Protein AF-A0A8T1HEN8-F1 (afdb_monomer_lite)

Structure (mmCIF, N/CA/C/O backbone):
data_AF-A0A8T1HEN8-F1
#
_entry.id   AF-A0A8T1HEN8-F1
#
loop_
_atom_site.group_PDB
_atom_site.id
_atom_site.type_symbol
_atom_site.label_atom_id
_atom_site.label_alt_id
_atom_site.label_comp_id
_atom_site.label_asym_id
_atom_site.label_entity_id
_atom_site.label_seq_id
_atom_site.pdbx_PDB_ins_code
_atom_site.Cartn_x
_atom_site.Cartn_y
_atom_site.Cartn_z
_atom_site.occupancy
_atom_site.B_iso_or_equiv
_atom_site.auth_seq_id
_atom_site.auth_comp_id
_atom_site.auth_asym_id
_atom_site.auth_atom_id
_atom_site.pdbx_PDB_model_num
ATOM 1 N N . MET A 1 1 ? 5.744 79.751 -41.609 1.00 38.44 1 MET A N 1
ATOM 2 C CA . MET A 1 1 ? 5.876 78.764 -40.518 1.00 38.44 1 MET A CA 1
ATOM 3 C C . MET A 1 1 ? 7.170 78.004 -40.743 1.00 38.44 1 MET A C 1
ATOM 5 O O . MET A 1 1 ? 7.239 77.221 -41.679 1.00 38.44 1 MET A O 1
ATOM 9 N N . MET A 1 2 ? 8.207 78.318 -39.969 1.00 41.50 2 MET A N 1
ATOM 10 C CA . MET A 1 2 ? 9.497 77.631 -39.983 1.00 41.50 2 MET A CA 1
ATOM 11 C C . MET A 1 2 ? 9.875 77.253 -38.553 1.00 41.50 2 MET A C 1
ATOM 13 O O . MET A 1 2 ? 9.728 78.083 -37.666 1.00 41.50 2 MET A O 1
ATOM 17 N N . ALA A 1 3 ? 10.393 76.027 -38.456 1.00 43.31 3 ALA A N 1
ATOM 18 C CA . ALA A 1 3 ? 11.343 75.474 -37.495 1.00 43.31 3 ALA A CA 1
ATOM 19 C C . ALA A 1 3 ? 11.011 75.510 -35.996 1.00 43.31 3 ALA A C 1
ATOM 21 O O . ALA A 1 3 ? 10.944 76.570 -35.394 1.00 43.31 3 ALA A O 1
ATOM 22 N N . ASP A 1 4 ? 11.019 74.317 -35.397 1.00 46.16 4 ASP A N 1
ATOM 23 C CA . ASP A 1 4 ? 11.587 74.112 -34.066 1.00 46.16 4 ASP A CA 1
ATOM 24 C C . ASP A 1 4 ? 12.455 72.846 -34.071 1.00 46.16 4 ASP A C 1
ATOM 26 O O . ASP A 1 4 ? 12.084 71.795 -34.601 1.00 46.16 4 ASP A O 1
ATOM 30 N N . PHE A 1 5 ? 13.654 73.002 -33.518 1.00 43.06 5 PHE A N 1
ATOM 31 C CA . PHE A 1 5 ? 14.719 72.018 -33.359 1.00 43.06 5 PHE A CA 1
ATOM 32 C C . PHE A 1 5 ? 15.113 72.001 -31.872 1.00 43.06 5 PHE A C 1
ATOM 34 O O . PHE A 1 5 ? 14.972 73.020 -31.199 1.00 43.06 5 PHE A O 1
ATOM 41 N N . LEU A 1 6 ? 15.715 70.886 -31.429 1.00 45.81 6 LEU A N 1
ATOM 42 C CA . LEU A 1 6 ? 16.272 70.581 -30.090 1.00 45.81 6 LEU A CA 1
ATOM 43 C C . LEU A 1 6 ? 15.223 70.073 -29.081 1.00 45.81 6 LEU A C 1
ATOM 45 O O . LEU A 1 6 ? 14.206 70.700 -28.853 1.00 45.81 6 LEU A O 1
ATOM 49 N N . GLY A 1 7 ? 15.370 68.933 -28.409 1.00 41.59 7 GLY A N 1
ATOM 50 C CA . GLY A 1 7 ? 16.568 68.179 -28.058 1.00 41.59 7 GLY A CA 1
ATOM 51 C C . GLY A 1 7 ? 16.486 67.847 -26.563 1.00 41.59 7 GLY A C 1
ATOM 52 O O . GLY A 1 7 ? 16.750 68.700 -25.728 1.00 41.59 7 GLY A O 1
ATOM 53 N N . GLY A 1 8 ? 16.097 66.618 -26.225 1.00 38.88 8 GLY A N 1
ATOM 54 C CA . GLY A 1 8 ? 16.069 66.079 -24.858 1.00 38.88 8 GLY A CA 1
ATOM 55 C C . GLY A 1 8 ? 15.584 64.631 -24.938 1.00 38.88 8 GLY A C 1
ATOM 56 O O . GLY A 1 8 ? 14.492 64.377 -25.422 1.00 38.88 8 GLY A O 1
ATOM 57 N N . GLY A 1 9 ? 16.384 63.605 -24.662 1.00 46.56 9 GLY A N 1
ATOM 58 C CA . GLY A 1 9 ? 17.162 63.433 -23.441 1.00 46.56 9 GLY A CA 1
ATOM 59 C C . GLY A 1 9 ? 16.330 62.582 -22.481 1.00 46.56 9 GLY A C 1
ATOM 60 O O . GLY A 1 9 ? 15.730 63.115 -21.558 1.00 46.56 9 GLY A O 1
ATOM 61 N N . GLY A 1 10 ? 16.225 61.273 -22.737 1.00 39.34 10 GLY A N 1
ATOM 62 C CA . GLY A 1 10 ? 15.314 60.407 -21.983 1.00 39.34 10 GLY A CA 1
ATOM 63 C C . GLY A 1 10 ? 15.597 58.916 -22.137 1.00 39.34 10 GLY A C 1
ATOM 64 O O . GLY A 1 10 ? 14.876 58.215 -22.831 1.00 39.34 10 GLY A O 1
ATOM 65 N N . GLY A 1 11 ? 16.655 58.451 -21.470 1.00 42.19 11 GLY A N 1
ATOM 66 C CA . GLY A 1 11 ? 16.714 57.125 -20.846 1.00 42.19 11 GLY A CA 1
ATOM 67 C C . GLY A 1 11 ? 16.541 55.896 -21.738 1.0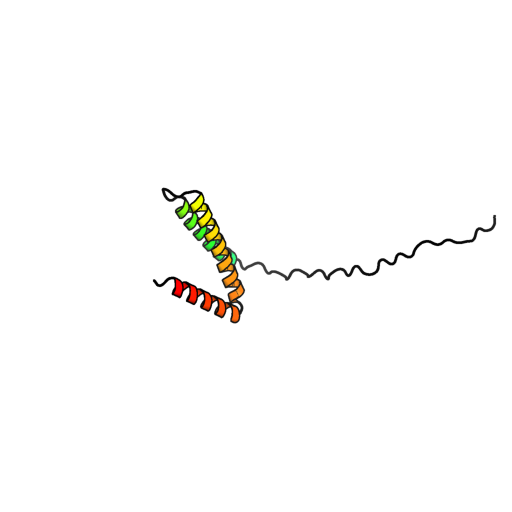0 42.19 11 GLY A C 1
ATOM 68 O O . GLY A 1 11 ? 15.505 55.238 -21.702 1.00 42.19 11 GLY A O 1
ATOM 69 N N . GLN A 1 12 ? 17.625 55.482 -22.399 1.00 42.03 12 GLN A N 1
ATOM 70 C CA . GLN A 1 12 ? 17.837 54.070 -22.719 1.00 42.03 12 GLN A CA 1
ATOM 71 C C . GLN A 1 12 ? 17.930 53.277 -21.407 1.00 42.03 12 GLN A C 1
ATOM 73 O O . GLN A 1 12 ? 18.993 53.185 -20.799 1.00 42.03 12 GLN A O 1
ATOM 78 N N . GLN A 1 13 ? 16.818 52.704 -20.954 1.00 44.28 13 GLN A N 1
ATOM 79 C CA . GLN A 1 13 ? 16.851 51.640 -19.956 1.00 44.28 13 GLN A CA 1
ATOM 80 C C . GLN A 1 13 ? 16.880 50.307 -20.694 1.00 44.28 13 GLN A C 1
ATOM 82 O O . GLN A 1 13 ? 15.863 49.731 -21.070 1.00 44.28 13 GLN A O 1
ATOM 87 N N . SER A 1 14 ? 18.109 49.866 -20.933 1.00 45.19 14 SER A N 1
ATOM 88 C CA . SER A 1 14 ? 18.475 48.518 -21.337 1.00 45.19 14 SER A CA 1
ATOM 89 C C . SER A 1 14 ? 17.983 47.510 -20.294 1.00 45.19 14 SER A C 1
ATOM 91 O O . SER A 1 14 ? 18.622 47.318 -19.261 1.00 45.19 14 SER A O 1
ATOM 93 N N . TRP A 1 15 ? 16.869 46.827 -20.562 1.00 37.62 15 TRP A N 1
ATOM 94 C CA . TRP A 1 15 ? 16.480 45.623 -19.820 1.00 37.62 15 TRP A CA 1
ATOM 95 C C . TRP A 1 15 ? 17.304 44.438 -20.330 1.00 37.62 15 TRP A C 1
ATOM 97 O O . TRP A 1 15 ? 16.845 43.602 -21.107 1.00 37.62 15 TRP A O 1
ATOM 107 N N . SER A 1 16 ? 18.566 44.387 -19.909 1.00 49.09 16 SER A N 1
ATOM 108 C CA . SER A 1 16 ? 19.439 43.244 -20.153 1.00 49.09 16 SER A CA 1
ATOM 109 C C . SER A 1 16 ? 18.994 42.056 -19.301 1.00 49.09 16 SER A C 1
ATOM 111 O O . SER A 1 16 ? 19.036 42.098 -18.075 1.00 49.09 16 SER A O 1
ATOM 113 N N . GLY A 1 17 ? 18.635 40.959 -19.968 1.00 47.50 17 GLY A N 1
ATOM 114 C CA . GLY A 1 17 ? 18.973 39.625 -19.476 1.00 47.50 17 GLY A CA 1
ATOM 115 C C . GLY A 1 17 ? 18.026 38.978 -18.468 1.00 47.50 17 GLY A C 1
ATOM 116 O O . GLY A 1 17 ? 18.489 38.404 -17.490 1.00 47.50 17 GLY A O 1
ATOM 117 N N . HIS A 1 18 ? 16.720 38.929 -18.738 1.00 44.47 18 HIS A N 1
ATOM 118 C CA . HIS A 1 18 ? 15.948 37.777 -18.255 1.00 44.47 18 HIS A CA 1
ATOM 119 C C . HIS A 1 18 ? 16.269 36.591 -19.164 1.00 44.47 18 HIS A C 1
ATOM 121 O O . HIS A 1 18 ? 15.617 36.370 -20.185 1.00 44.47 18 HIS A O 1
ATOM 127 N N . THR A 1 19 ? 17.302 35.825 -18.815 1.00 55.88 19 THR A N 1
ATOM 128 C CA . THR A 1 19 ? 17.473 34.483 -19.366 1.00 55.88 19 THR A CA 1
ATOM 129 C C . THR A 1 19 ? 16.230 33.687 -18.978 1.00 55.88 19 THR A C 1
ATOM 131 O O . THR A 1 19 ? 16.079 33.234 -17.843 1.00 55.88 19 THR A O 1
ATOM 134 N N . ARG A 1 20 ? 15.282 33.544 -19.916 1.00 51.25 20 ARG A N 1
ATOM 135 C C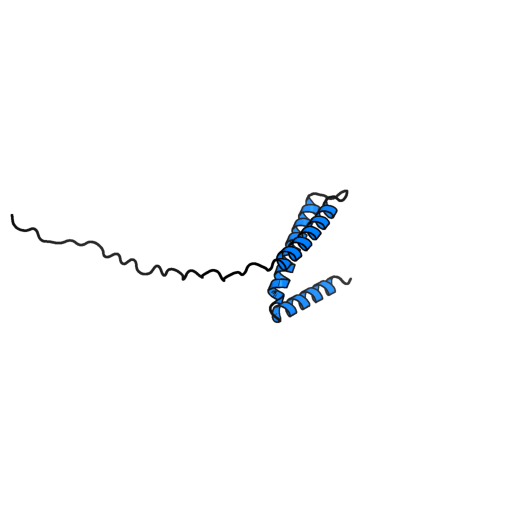A . ARG A 1 20 ? 14.213 32.551 -19.797 1.00 51.25 20 ARG A CA 1
ATOM 136 C C . ARG A 1 20 ? 14.917 31.230 -19.530 1.00 51.25 20 ARG A C 1
ATOM 138 O O . ARG A 1 20 ? 15.570 30.698 -20.427 1.00 51.25 20 ARG A O 1
ATOM 145 N N . ARG A 1 21 ? 14.820 30.722 -18.296 1.00 57.94 21 ARG A N 1
ATOM 146 C CA . ARG A 1 21 ? 15.207 29.343 -17.990 1.00 57.94 21 ARG A CA 1
ATOM 147 C C . ARG A 1 21 ? 14.596 28.477 -19.092 1.00 57.94 21 ARG A C 1
ATOM 149 O O . ARG A 1 21 ? 13.391 28.615 -19.328 1.00 57.94 21 ARG A O 1
ATOM 156 N N . PRO A 1 22 ? 15.381 27.647 -19.800 1.00 57.81 22 PRO A N 1
ATOM 157 C CA . PRO A 1 22 ? 14.813 26.778 -20.813 1.00 57.81 22 PRO A CA 1
ATOM 158 C C . PRO A 1 22 ? 13.718 25.965 -20.132 1.00 57.81 22 PRO A C 1
ATOM 160 O O . PRO A 1 22 ? 13.972 25.297 -19.127 1.00 57.81 22 PRO A O 1
ATOM 163 N N . SER A 1 23 ? 12.482 26.090 -20.622 1.00 64.44 23 SER A N 1
ATOM 164 C CA . SER A 1 23 ? 11.372 25.290 -20.123 1.00 64.44 23 SER A CA 1
ATOM 165 C C . SER A 1 23 ? 11.780 23.836 -20.318 1.00 64.44 23 SER A C 1
ATOM 167 O O . SER A 1 23 ? 11.875 23.369 -21.459 1.00 64.44 23 SER A O 1
ATOM 169 N N . VAL A 1 24 ? 12.096 23.134 -19.231 1.00 72.56 24 VAL A N 1
ATOM 170 C CA . VAL A 1 24 ? 12.361 21.700 -19.286 1.00 72.56 24 VAL A CA 1
ATOM 171 C C . VAL A 1 24 ? 11.068 21.085 -19.795 1.00 72.56 24 VAL A C 1
ATOM 173 O O . VAL A 1 24 ? 10.075 21.050 -19.070 1.00 72.56 24 VAL A O 1
ATOM 176 N N . ARG A 1 25 ? 11.040 20.680 -21.072 1.00 59.28 25 ARG A N 1
ATOM 177 C CA . ARG A 1 25 ? 9.876 19.980 -21.617 1.00 59.28 25 ARG A CA 1
ATOM 178 C C . ARG A 1 25 ? 9.667 18.766 -20.712 1.00 59.28 25 ARG A C 1
ATOM 180 O O . ARG A 1 25 ? 10.636 18.024 -20.509 1.00 59.28 25 ARG A O 1
ATOM 187 N N . PRO A 1 26 ? 8.474 18.576 -20.124 1.00 69.81 26 PRO A N 1
ATOM 188 C CA . PRO A 1 26 ? 8.239 17.427 -19.270 1.00 69.81 26 PRO A CA 1
ATOM 189 C C . PRO A 1 26 ? 8.602 16.174 -20.065 1.00 69.81 26 PRO A C 1
ATOM 191 O O . PRO A 1 26 ? 8.250 16.055 -21.244 1.00 69.81 26 PRO A O 1
ATOM 194 N N . LYS A 1 27 ? 9.371 15.268 -19.446 1.00 74.00 27 LYS A N 1
ATOM 195 C CA . LYS A 1 27 ? 9.669 13.966 -20.053 1.00 74.00 27 LYS A CA 1
ATOM 196 C C . LYS A 1 27 ? 8.344 13.373 -20.516 1.00 74.00 27 LYS A C 1
ATOM 198 O O . LYS A 1 27 ? 7.400 13.336 -19.732 1.00 74.00 27 LYS A O 1
ATOM 203 N N . ARG A 1 28 ? 8.269 12.933 -21.776 1.00 68.62 28 ARG A N 1
ATOM 204 C CA . ARG A 1 28 ? 7.094 12.215 -22.280 1.00 68.62 28 ARG A CA 1
ATOM 205 C C . ARG A 1 28 ? 6.868 11.006 -21.375 1.00 68.62 28 ARG A C 1
ATOM 207 O O . ARG A 1 28 ? 7.654 10.062 -21.391 1.00 68.62 28 ARG A O 1
ATOM 214 N N . VAL A 1 29 ? 5.835 11.079 -20.540 1.00 74.94 29 VAL A N 1
ATOM 215 C CA . VAL A 1 29 ? 5.411 9.967 -19.695 1.00 74.94 29 VAL A CA 1
ATOM 216 C C . VAL A 1 29 ? 4.446 9.151 -20.534 1.00 74.94 29 VAL A C 1
ATOM 218 O O . VAL A 1 29 ? 3.354 9.611 -20.858 1.00 74.94 29 VAL A O 1
ATOM 221 N N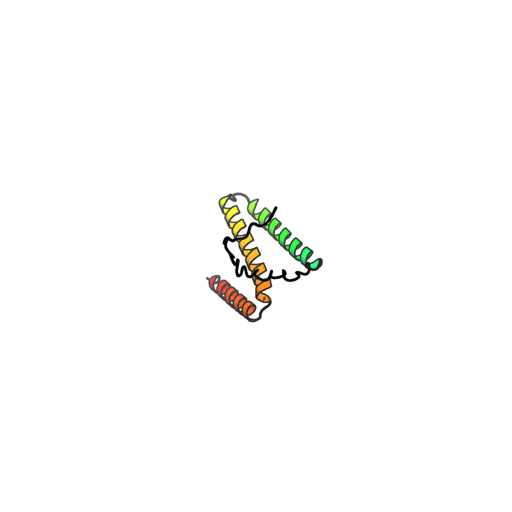 . HIS A 1 30 ? 4.873 7.958 -20.932 1.00 79.56 30 HIS A N 1
ATOM 222 C CA . HIS A 1 30 ? 3.960 7.007 -21.546 1.00 79.56 30 HIS A CA 1
ATOM 223 C C . HIS A 1 30 ? 2.950 6.554 -20.488 1.00 79.56 30 HIS A C 1
ATOM 225 O O . HIS A 1 30 ? 3.361 6.263 -19.358 1.00 79.56 30 HIS A O 1
ATOM 231 N N . PRO A 1 31 ? 1.647 6.506 -20.818 1.00 79.75 31 PRO A N 1
ATOM 232 C CA . PRO A 1 31 ? 0.664 5.973 -19.893 1.00 79.75 31 PRO A CA 1
ATOM 233 C C . PRO A 1 31 ? 1.037 4.527 -19.542 1.00 79.75 31 PRO A C 1
ATOM 235 O O . PRO A 1 31 ? 1.550 3.797 -20.399 1.00 79.75 31 PRO A O 1
ATOM 238 N N . PRO A 1 32 ? 0.818 4.102 -18.288 1.00 81.38 32 PRO A N 1
ATOM 239 C CA . PRO A 1 32 ? 1.079 2.728 -17.906 1.00 81.38 32 PRO A CA 1
ATOM 240 C C . PRO A 1 32 ? 0.189 1.792 -18.734 1.00 81.38 32 PRO A C 1
ATOM 242 O O . PRO A 1 32 ? -0.965 2.131 -19.018 1.00 81.38 32 PRO A O 1
ATOM 245 N N . PRO A 1 33 ? 0.695 0.611 -19.116 1.00 88.31 33 PRO A N 1
ATOM 246 C CA . PRO A 1 33 ? -0.117 -0.360 -19.827 1.00 88.31 33 PRO A CA 1
ATOM 247 C C . PRO A 1 33 ? -1.297 -0.805 -18.952 1.00 88.31 33 PRO A C 1
ATOM 249 O O . PRO A 1 33 ? -1.191 -0.854 -17.724 1.00 88.31 33 PRO A O 1
ATOM 252 N N . HIS A 1 34 ? -2.423 -1.144 -19.584 1.00 89.12 34 HIS A N 1
ATOM 253 C CA . HIS A 1 34 ? -3.688 -1.411 -18.891 1.00 89.12 34 HIS A CA 1
ATOM 254 C C . HIS A 1 34 ? -3.554 -2.470 -17.786 1.00 89.12 34 HIS A C 1
ATOM 256 O O . HIS A 1 34 ? -4.016 -2.266 -16.666 1.00 89.12 34 HIS A O 1
ATOM 262 N N . TYR A 1 35 ? -2.833 -3.560 -18.065 1.00 87.56 35 TYR A N 1
ATOM 263 C CA . TYR A 1 35 ? -2.606 -4.631 -17.092 1.00 87.56 35 TYR A CA 1
ATOM 264 C C . TYR A 1 35 ? -1.898 -4.139 -15.820 1.00 87.56 35 TYR A C 1
ATOM 266 O O . TYR A 1 35 ? -2.192 -4.616 -14.728 1.00 87.56 35 TYR A O 1
ATOM 274 N N . ALA A 1 36 ? -0.981 -3.170 -15.936 1.00 85.25 36 ALA A N 1
ATOM 275 C CA . ALA A 1 36 ? -0.253 -2.638 -14.789 1.00 85.25 36 ALA A CA 1
ATOM 276 C C . ALA A 1 36 ? -1.170 -1.779 -13.912 1.00 85.25 36 ALA A C 1
ATOM 278 O O . ALA A 1 36 ? -1.104 -1.864 -12.688 1.00 85.25 36 ALA A O 1
ATOM 279 N N . LYS A 1 37 ? -2.061 -0.995 -14.532 1.00 87.56 37 LYS A N 1
ATOM 280 C CA . LYS A 1 37 ? -3.083 -0.225 -13.813 1.00 87.56 37 LYS A CA 1
ATOM 281 C C . LYS A 1 37 ? -4.030 -1.150 -13.045 1.00 87.56 37 LYS A C 1
ATOM 283 O O . LYS A 1 37 ? -4.273 -0.911 -11.865 1.00 87.56 37 LYS A O 1
ATOM 288 N N . GLU A 1 38 ? -4.504 -2.217 -13.686 1.00 88.75 38 GLU A N 1
ATOM 289 C CA . GLU A 1 38 ? -5.387 -3.203 -13.054 1.00 88.75 38 GLU A CA 1
ATOM 290 C C . GLU A 1 38 ? -4.700 -3.950 -11.908 1.00 88.75 38 GLU A C 1
ATOM 292 O O . GLU A 1 38 ? -5.261 -4.043 -10.818 1.00 88.75 38 GLU A O 1
ATOM 297 N N . ALA A 1 39 ? -3.463 -4.413 -12.108 1.00 87.62 39 ALA A N 1
ATOM 298 C CA . ALA A 1 39 ? -2.709 -5.126 -11.079 1.00 87.62 39 ALA A CA 1
ATOM 299 C C . ALA A 1 39 ? -2.446 -4.254 -9.839 1.00 87.62 39 ALA A C 1
ATOM 301 O O . ALA A 1 39 ? -2.643 -4.702 -8.708 1.00 87.62 39 ALA A O 1
ATOM 302 N N . VAL A 1 40 ? -2.044 -2.992 -10.037 1.00 89.00 40 VAL A N 1
ATOM 303 C CA . VAL A 1 40 ? -1.865 -2.038 -8.931 1.00 89.00 40 VAL A CA 1
ATOM 304 C C . VAL A 1 40 ? -3.203 -1.760 -8.252 1.00 89.00 40 VAL A C 1
ATOM 306 O O . VAL A 1 40 ? -3.288 -1.832 -7.029 1.00 89.00 40 VAL A O 1
ATOM 309 N N . GLY A 1 41 ? -4.260 -1.511 -9.029 1.00 92.19 41 GLY A N 1
ATOM 310 C CA . GLY A 1 41 ? -5.598 -1.256 -8.504 1.00 92.19 41 GLY A CA 1
ATOM 311 C C . GLY A 1 41 ? -6.139 -2.411 -7.658 1.00 92.19 41 GLY A C 1
ATOM 312 O O . GLY A 1 41 ? -6.662 -2.171 -6.571 1.00 92.19 41 GLY A O 1
ATOM 313 N N . ALA A 1 42 ? -5.981 -3.656 -8.114 1.00 92.88 42 ALA A N 1
ATOM 314 C CA . ALA A 1 42 ? -6.382 -4.848 -7.369 1.00 92.88 42 ALA A CA 1
ATOM 315 C C . ALA A 1 42 ? -5.647 -4.937 -6.027 1.00 92.88 42 ALA A C 1
ATOM 317 O O . ALA A 1 42 ? -6.287 -4.975 -4.977 1.00 92.88 42 ALA A O 1
ATOM 318 N N . ARG A 1 43 ? -4.314 -4.822 -6.047 1.00 91.19 43 ARG A N 1
ATOM 319 C CA . ARG A 1 43 ? -3.493 -4.863 -4.831 1.00 91.19 43 ARG A CA 1
ATOM 320 C C . ARG A 1 43 ? -3.847 -3.748 -3.843 1.00 91.19 43 ARG A C 1
ATOM 322 O O . ARG A 1 43 ? -3.899 -3.987 -2.638 1.00 91.19 43 ARG A O 1
ATOM 329 N N . THR A 1 44 ? -4.099 -2.532 -4.330 1.00 93.50 44 THR A N 1
ATOM 330 C CA . THR A 1 44 ? -4.526 -1.412 -3.479 1.00 93.50 44 THR A CA 1
ATOM 331 C C . THR A 1 44 ? -5.886 -1.687 -2.843 1.00 93.50 44 THR A C 1
ATOM 333 O O . THR A 1 44 ? -6.042 -1.473 -1.643 1.00 93.50 44 THR A O 1
ATOM 336 N N . ARG A 1 45 ? -6.859 -2.205 -3.604 1.00 97.12 45 ARG A N 1
ATOM 337 C CA . ARG A 1 45 ? -8.176 -2.575 -3.062 1.00 97.12 45 ARG A CA 1
ATOM 338 C C . ARG A 1 45 ? -8.064 -3.648 -1.983 1.00 97.12 45 ARG A C 1
ATOM 340 O O . ARG A 1 45 ? -8.701 -3.508 -0.943 1.00 97.12 45 ARG A O 1
ATOM 347 N N . ASP A 1 46 ? -7.239 -4.669 -2.190 1.00 96.19 46 ASP A N 1
ATOM 348 C CA . ASP A 1 46 ? -7.050 -5.745 -1.211 1.00 96.19 46 ASP A CA 1
ATOM 349 C C . ASP A 1 46 ? -6.466 -5.226 0.104 1.00 96.19 46 ASP A C 1
ATOM 351 O O . ASP A 1 46 ? -6.931 -5.594 1.185 1.00 96.19 46 ASP A O 1
ATOM 355 N N . ARG A 1 47 ? -5.506 -4.300 0.024 1.00 94.75 47 ARG A N 1
ATOM 356 C CA . ARG A 1 47 ? -4.949 -3.626 1.203 1.00 94.75 47 ARG A CA 1
ATOM 357 C C . ARG A 1 47 ? -5.963 -2.787 1.945 1.00 94.75 47 ARG A C 1
ATOM 359 O O . ARG A 1 47 ? -6.027 -2.870 3.165 1.00 94.75 47 ARG A O 1
ATOM 366 N N . LEU A 1 48 ? -6.754 -1.999 1.223 1.00 96.50 48 LEU A N 1
ATOM 367 C CA . LEU A 1 48 ? -7.795 -1.182 1.837 1.00 96.50 48 LEU A CA 1
ATOM 368 C C . LEU A 1 48 ? -8.866 -2.056 2.496 1.00 96.50 48 LEU A C 1
ATOM 370 O O . LEU A 1 48 ? -9.312 -1.738 3.591 1.00 96.50 48 LEU A O 1
ATOM 374 N N . ARG A 1 49 ? -9.214 -3.202 1.896 1.00 97.38 49 ARG A N 1
ATOM 375 C CA . ARG A 1 49 ? -10.102 -4.193 2.525 1.00 97.38 49 ARG A CA 1
ATOM 376 C C . ARG A 1 49 ? -9.490 -4.791 3.791 1.00 97.38 49 ARG A C 1
ATOM 378 O O . ARG A 1 49 ? -10.194 -4.957 4.780 1.00 97.38 49 ARG A O 1
ATOM 385 N N . ALA A 1 50 ? -8.201 -5.128 3.771 1.00 94.94 50 ALA A N 1
ATOM 386 C CA . ALA A 1 50 ? -7.505 -5.639 4.950 1.00 94.94 50 ALA A CA 1
ATOM 387 C C . ALA A 1 50 ? -7.428 -4.594 6.072 1.00 94.94 50 ALA A C 1
ATOM 389 O O . ALA A 1 50 ? -7.666 -4.929 7.228 1.00 94.94 50 ALA A O 1
ATOM 390 N N . PHE A 1 51 ? -7.158 -3.335 5.723 1.00 96.50 51 PHE A N 1
ATOM 391 C CA . PHE A 1 51 ? -7.187 -2.212 6.654 1.00 96.50 51 PHE A CA 1
ATOM 392 C C . PHE A 1 51 ? -8.585 -2.002 7.247 1.00 96.50 51 PHE A C 1
ATOM 394 O O . PHE A 1 51 ? -8.704 -1.920 8.462 1.00 96.50 51 PHE A O 1
ATOM 401 N N . GLY A 1 52 ? -9.632 -2.009 6.412 1.00 96.19 52 GLY A N 1
ATOM 402 C CA . GLY A 1 52 ? -11.030 -1.901 6.845 1.00 96.19 52 GLY A CA 1
ATOM 403 C C . GLY A 1 52 ? -11.393 -2.947 7.898 1.00 96.19 52 GLY A C 1
ATOM 404 O O . GLY A 1 52 ? -11.797 -2.601 9.001 1.00 96.19 52 GLY A O 1
ATOM 405 N N . ARG A 1 53 ? -11.099 -4.224 7.623 1.00 95.88 53 ARG A N 1
ATOM 406 C CA . ARG A 1 53 ? -11.314 -5.309 8.599 1.00 95.88 53 ARG A CA 1
ATOM 407 C C . ARG A 1 53 ? -10.556 -5.109 9.911 1.00 95.88 53 ARG A C 1
ATOM 409 O O . ARG A 1 53 ? -11.010 -5.571 10.949 1.00 95.88 53 ARG A O 1
ATOM 416 N N . ARG A 1 54 ? -9.380 -4.476 9.860 1.00 95.00 54 ARG A N 1
ATOM 417 C CA . ARG A 1 54 ? -8.555 -4.218 11.044 1.00 95.00 54 ARG A CA 1
ATOM 418 C C . ARG A 1 54 ? -9.177 -3.131 11.920 1.00 95.00 54 ARG A C 1
ATOM 420 O O . ARG A 1 54 ? -9.194 -3.303 13.130 1.00 95.00 54 ARG A O 1
ATOM 427 N N . ILE A 1 55 ? -9.693 -2.054 11.323 1.00 96.12 55 ILE A N 1
ATOM 428 C CA . ILE A 1 55 ? -10.298 -0.934 12.067 1.00 96.12 55 ILE A CA 1
ATOM 429 C C . ILE A 1 55 ? -11.732 -1.213 12.531 1.00 96.12 55 ILE A C 1
ATOM 431 O O . ILE A 1 55 ? -12.175 -0.630 13.510 1.00 96.12 55 ILE A O 1
ATOM 435 N N . GLU A 1 56 ? -12.444 -2.125 11.868 1.00 95.19 56 GLU A N 1
ATOM 436 C CA . GLU A 1 56 ? -13.766 -2.612 12.294 1.00 95.19 56 GLU A CA 1
ATOM 437 C C . GLU A 1 56 ? -13.684 -3.606 13.471 1.00 95.19 56 GLU A C 1
ATOM 439 O O . GLU A 1 56 ? -14.708 -4.086 13.958 1.00 95.19 56 GLU A O 1
ATOM 444 N N . GLY A 1 57 ? -12.471 -3.941 13.925 1.00 93.56 57 GLY A N 1
ATOM 445 C CA . GLY A 1 57 ? -12.250 -4.843 15.048 1.00 93.56 57 GLY A CA 1
ATOM 446 C C . GLY A 1 57 ? -12.826 -4.302 16.366 1.00 93.56 57 GLY A C 1
ATOM 447 O O . GLY A 1 57 ? -12.819 -3.092 16.606 1.00 93.56 57 GLY A O 1
ATOM 448 N N . PRO A 1 58 ? -13.310 -5.179 17.262 1.00 92.69 58 PRO A N 1
ATOM 449 C CA . PRO A 1 58 ? -13.830 -4.752 1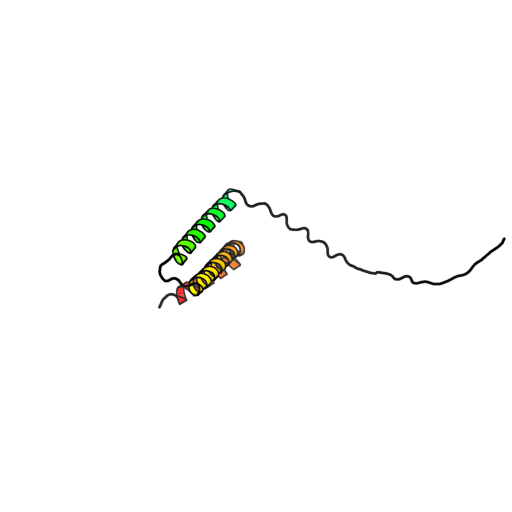8.554 1.00 92.69 58 PRO A CA 1
ATOM 450 C C . PRO A 1 58 ? -12.724 -4.118 19.405 1.00 92.69 58 PRO A C 1
ATOM 452 O O . PRO A 1 58 ? -11.630 -4.666 19.523 1.00 92.69 58 PRO A O 1
ATOM 455 N N . GLY A 1 59 ? -13.030 -2.977 20.027 1.00 93.12 59 GLY A N 1
ATOM 456 C CA . GLY A 1 59 ? -12.121 -2.290 20.950 1.00 93.12 59 GLY A CA 1
ATOM 457 C C . GLY A 1 59 ? -11.017 -1.462 20.289 1.00 93.12 59 GLY A C 1
ATOM 458 O O . GLY A 1 59 ? -10.174 -0.934 21.004 1.00 93.12 59 GLY A O 1
ATOM 459 N N . VAL A 1 60 ? -11.026 -1.320 18.960 1.00 94.38 60 VAL A N 1
ATOM 460 C CA . VAL A 1 60 ? -10.073 -0.463 18.249 1.00 94.38 60 VAL A CA 1
ATOM 461 C C . VAL A 1 60 ? -10.370 1.009 18.515 1.00 94.38 60 VAL A C 1
ATOM 463 O O . VAL A 1 60 ? -11.487 1.486 18.304 1.00 94.38 60 VAL A O 1
ATOM 466 N N . THR A 1 61 ? -9.347 1.744 18.938 1.00 96.06 61 THR A N 1
ATOM 467 C CA . THR A 1 61 ? -9.429 3.191 19.161 1.00 96.06 61 THR A CA 1
ATOM 468 C C . THR A 1 61 ? -9.170 3.994 17.883 1.00 96.06 61 THR A C 1
ATOM 470 O O . THR A 1 61 ? -8.610 3.508 16.889 1.00 96.06 61 THR A O 1
ATOM 473 N N . ALA A 1 62 ? -9.568 5.269 17.901 1.00 93.38 62 ALA A N 1
ATOM 474 C CA . ALA A 1 62 ? -9.270 6.193 16.812 1.00 93.38 62 ALA A CA 1
ATOM 475 C C . ALA A 1 62 ? -7.755 6.420 16.680 1.00 93.38 62 ALA A C 1
ATOM 477 O O . ALA A 1 62 ? -7.229 6.438 15.567 1.00 93.38 62 ALA A O 1
ATOM 478 N N . GLU A 1 63 ? -7.043 6.527 17.802 1.00 95.62 63 GLU A N 1
ATOM 479 C CA . GLU A 1 63 ? -5.591 6.680 17.864 1.00 95.62 63 GLU A CA 1
ATOM 480 C C . GLU A 1 63 ? -4.863 5.501 17.210 1.00 95.62 63 GLU A C 1
ATOM 482 O O . GLU A 1 63 ? -3.987 5.703 16.367 1.00 95.62 63 GLU A O 1
ATOM 487 N N . GLU A 1 64 ? -5.260 4.268 17.527 1.00 94.31 64 GLU A N 1
ATOM 488 C CA . GLU A 1 64 ? -4.700 3.070 16.894 1.00 94.31 64 GLU A CA 1
ATOM 489 C C . GLU A 1 64 ? -4.985 3.036 15.391 1.00 94.31 64 GLU A C 1
ATOM 491 O O . GLU A 1 64 ? -4.086 2.766 14.590 1.00 94.31 64 GLU A O 1
ATOM 496 N N . SER A 1 65 ? -6.209 3.388 14.992 1.00 95.44 65 SER A N 1
ATOM 497 C CA . SER A 1 65 ? -6.598 3.461 13.581 1.00 95.44 65 SER A CA 1
ATOM 498 C C . SER A 1 65 ? -5.754 4.477 12.803 1.00 95.44 65 SER A C 1
ATOM 500 O O . SER A 1 65 ? -5.346 4.202 11.671 1.00 95.44 65 SER A O 1
ATOM 502 N N . MET A 1 66 ? -5.445 5.633 13.404 1.00 96.06 66 MET A N 1
ATOM 503 C CA . MET A 1 66 ? -4.556 6.638 12.810 1.00 96.06 66 MET A CA 1
ATOM 504 C C . MET A 1 66 ? -3.125 6.117 12.658 1.00 96.06 66 MET A C 1
ATOM 506 O O . MET A 1 66 ? -2.537 6.265 11.584 1.00 96.06 66 MET A O 1
ATOM 510 N N . CYS A 1 67 ? -2.581 5.460 13.687 1.00 95.94 67 CYS A N 1
ATOM 511 C CA . CYS A 1 67 ? -1.256 4.842 13.619 1.00 95.94 67 CYS A CA 1
ATOM 512 C C . CYS A 1 67 ? -1.175 3.821 12.476 1.00 95.94 67 CYS A C 1
ATOM 514 O O . CYS A 1 67 ? -0.250 3.866 11.662 1.00 95.94 67 CYS A O 1
ATOM 516 N N . TRP A 1 68 ? -2.177 2.950 12.341 1.00 96.69 68 TRP A N 1
ATOM 517 C CA . TRP A 1 68 ? -2.218 1.957 11.263 1.0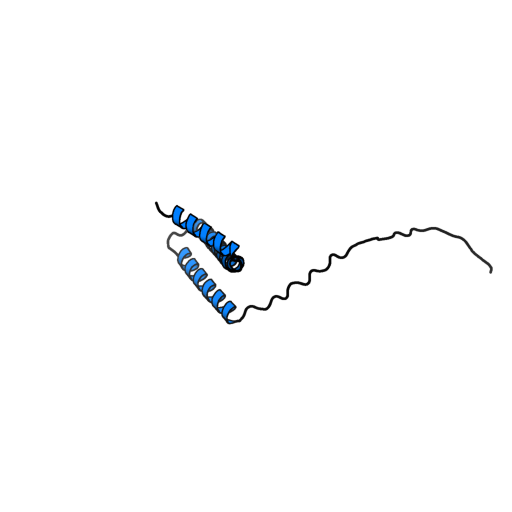0 96.69 68 TRP A CA 1
ATOM 518 C C . TRP A 1 68 ? -2.401 2.585 9.882 1.00 96.69 68 TRP A C 1
ATOM 520 O O . TRP A 1 68 ? -1.881 2.074 8.888 1.00 96.69 68 TRP A O 1
ATOM 530 N N . TRP A 1 69 ? -3.128 3.697 9.794 1.00 96.38 69 TRP A N 1
ATOM 531 C CA . TRP A 1 69 ? -3.251 4.447 8.549 1.00 96.38 69 TRP A CA 1
ATOM 532 C C . TRP A 1 69 ? -1.907 5.041 8.113 1.00 96.38 69 TRP A C 1
ATOM 534 O O . TRP A 1 69 ? -1.540 4.984 6.934 1.00 96.38 69 TRP A O 1
ATOM 544 N N . ASP A 1 70 ? -1.139 5.581 9.059 1.00 96.44 70 ASP A N 1
ATOM 545 C CA . ASP A 1 70 ? 0.210 6.076 8.802 1.00 96.44 70 ASP A CA 1
ATOM 546 C C . ASP A 1 70 ? 1.170 4.960 8.389 1.00 96.44 70 ASP A C 1
ATOM 548 O O . ASP A 1 70 ? 1.939 5.146 7.440 1.00 96.44 70 ASP A O 1
ATOM 552 N N . GLU A 1 71 ? 1.089 3.793 9.030 1.00 93.94 71 GLU A N 1
ATOM 553 C CA . GLU A 1 71 ? 1.816 2.584 8.626 1.00 93.94 71 GLU A CA 1
ATOM 554 C C . GLU A 1 71 ? 1.492 2.192 7.178 1.00 93.94 71 GLU A C 1
ATOM 556 O O . GLU A 1 71 ? 2.398 2.085 6.349 1.00 93.94 71 GLU A O 1
ATOM 561 N N . LEU A 1 72 ? 0.206 2.084 6.827 1.00 94.81 72 LEU A N 1
ATOM 562 C CA . LEU A 1 72 ? -0.245 1.714 5.480 1.00 94.81 72 LEU A CA 1
ATOM 563 C C . LEU A 1 72 ? 0.287 2.673 4.400 1.00 94.81 72 LEU A C 1
ATOM 565 O O . LEU A 1 72 ? 0.733 2.245 3.325 1.00 94.81 72 LEU A O 1
ATOM 569 N N . LYS A 1 73 ? 0.256 3.983 4.671 1.00 93.25 73 LYS A N 1
ATOM 570 C CA . LYS A 1 73 ? 0.824 4.999 3.770 1.00 93.25 73 LYS A CA 1
ATOM 571 C C . LYS A 1 73 ? 2.332 4.820 3.626 1.00 93.25 73 LYS A C 1
ATOM 573 O O . LYS A 1 73 ? 2.848 4.855 2.506 1.00 93.25 73 LYS A O 1
ATOM 578 N N . ARG A 1 74 ? 3.038 4.611 4.742 1.00 92.69 74 ARG A N 1
ATOM 579 C CA . ARG A 1 74 ? 4.496 4.442 4.769 1.00 92.69 74 ARG A CA 1
ATOM 580 C C . ARG A 1 74 ? 4.923 3.217 3.959 1.00 92.69 74 ARG A C 1
ATOM 582 O O . ARG A 1 74 ? 5.838 3.324 3.142 1.00 92.69 74 ARG A O 1
ATOM 589 N N . ASP A 1 75 ? 4.205 2.108 4.095 1.00 89.62 75 ASP A N 1
ATOM 590 C CA . ASP A 1 75 ? 4.447 0.883 3.330 1.00 89.62 75 ASP A CA 1
ATOM 591 C C . ASP A 1 75 ? 4.178 1.072 1.836 1.00 89.62 75 ASP A C 1
ATOM 593 O O . ASP A 1 75 ? 4.978 0.656 0.994 1.00 89.62 75 ASP A O 1
ATOM 597 N N . SER A 1 76 ? 3.100 1.776 1.483 1.00 89.69 76 SER A N 1
ATOM 598 C CA . SER A 1 76 ? 2.776 2.082 0.084 1.00 89.69 76 SER A CA 1
ATOM 599 C C . SER A 1 76 ? 3.870 2.922 -0.591 1.00 89.69 76 SER A C 1
ATOM 601 O O . SER A 1 76 ? 4.264 2.654 -1.733 1.00 89.69 76 SER A O 1
ATOM 603 N N . VAL A 1 77 ? 4.417 3.909 0.127 1.00 88.56 77 VAL A N 1
ATOM 604 C CA . VAL A 1 77 ? 5.561 4.704 -0.342 1.00 88.56 77 VAL A CA 1
ATOM 605 C C . VAL A 1 77 ? 6.813 3.837 -0.450 1.00 88.56 77 VAL A C 1
ATOM 607 O O . VAL A 1 77 ? 7.483 3.869 -1.484 1.00 88.56 77 VAL A O 1
ATOM 610 N N . ARG A 1 78 ? 7.119 3.027 0.572 1.00 85.44 78 ARG A N 1
ATOM 611 C CA . ARG A 1 78 ? 8.291 2.140 0.586 1.00 85.44 78 ARG A CA 1
ATOM 612 C C . ARG A 1 78 ? 8.297 1.207 -0.616 1.00 85.44 78 ARG A C 1
ATOM 614 O O . ARG A 1 78 ? 9.308 1.116 -1.305 1.00 85.44 78 ARG A O 1
ATOM 621 N N . GLU A 1 79 ? 7.184 0.552 -0.915 1.00 84.56 79 GLU A N 1
ATOM 622 C CA . GLU A 1 79 ? 7.097 -0.354 -2.060 1.00 84.56 79 GLU A CA 1
ATOM 623 C C . GLU A 1 79 ? 7.240 0.357 -3.400 1.00 84.56 79 GLU A C 1
ATOM 625 O O . GLU A 1 79 ? 7.935 -0.130 -4.296 1.00 84.56 79 GLU A O 1
ATOM 630 N N . THR A 1 80 ? 6.638 1.538 -3.535 1.00 84.38 80 THR A N 1
ATOM 631 C CA . THR A 1 80 ? 6.805 2.365 -4.734 1.00 84.38 80 THR A CA 1
ATOM 632 C C . THR A 1 80 ? 8.277 2.724 -4.925 1.00 84.38 80 THR A C 1
ATOM 634 O O . THR A 1 80 ? 8.836 2.566 -6.017 1.00 84.38 80 THR A O 1
ATOM 637 N N . LEU A 1 81 ? 8.950 3.132 -3.848 1.00 79.38 81 LEU A N 1
ATOM 638 C CA . LEU A 1 81 ? 10.374 3.436 -3.866 1.00 79.38 81 LEU A CA 1
ATOM 639 C C . LEU A 1 81 ? 11.214 2.199 -4.173 1.00 79.38 81 LEU A C 1
ATOM 641 O O . LEU A 1 81 ? 12.112 2.308 -4.993 1.00 79.38 81 LEU A O 1
ATOM 645 N N . LEU A 1 82 ? 10.916 1.026 -3.613 1.00 75.94 82 LEU A N 1
ATOM 646 C CA . LEU A 1 82 ? 11.624 -0.220 -3.929 1.00 75.94 82 LEU A CA 1
ATOM 647 C C . LEU A 1 82 ? 11.467 -0.611 -5.400 1.00 75.94 82 LEU A C 1
ATOM 649 O O . LEU A 1 82 ? 12.433 -1.030 -6.033 1.00 75.94 82 LEU A O 1
ATOM 653 N N . THR A 1 83 ? 10.285 -0.406 -5.973 1.00 73.31 83 THR A N 1
ATOM 654 C CA . THR A 1 83 ? 10.027 -0.682 -7.393 1.00 73.31 83 THR A CA 1
ATOM 655 C C . THR A 1 83 ? 10.820 0.275 -8.289 1.00 73.31 83 THR A C 1
ATOM 657 O O . THR A 1 83 ? 11.403 -0.127 -9.297 1.00 73.31 83 THR A O 1
ATOM 660 N N . THR A 1 84 ? 10.900 1.549 -7.899 1.00 69.50 84 THR A N 1
ATOM 661 C CA . THR A 1 84 ? 11.627 2.580 -8.655 1.00 69.50 84 THR A CA 1
ATOM 662 C C . THR A 1 84 ? 13.143 2.460 -8.486 1.00 69.50 84 THR A C 1
ATOM 664 O O . THR A 1 84 ? 13.890 2.507 -9.461 1.00 69.50 84 THR A O 1
ATOM 667 N N . ALA A 1 85 ? 13.607 2.275 -7.252 1.00 60.75 85 ALA A N 1
ATOM 668 C CA . ALA A 1 85 ? 15.009 2.144 -6.885 1.00 60.75 85 ALA A CA 1
ATOM 669 C C . ALA A 1 85 ? 15.568 0.808 -7.396 1.00 60.75 85 ALA A C 1
ATOM 671 O O . ALA A 1 85 ? 16.651 0.772 -7.974 1.00 60.75 85 ALA A O 1
ATOM 672 N N . GLY A 1 86 ? 14.778 -0.266 -7.332 1.00 54.59 86 GLY A N 1
ATOM 673 C CA . GLY A 1 86 ? 15.092 -1.587 -7.873 1.00 54.59 86 GLY A CA 1
ATOM 674 C C . GLY A 1 86 ? 15.364 -1.632 -9.383 1.00 54.59 86 GLY A C 1
ATOM 675 O O . GLY A 1 86 ? 15.767 -2.681 -9.878 1.00 54.59 86 GLY A O 1
ATOM 676 N N . ARG A 1 87 ? 15.210 -0.522 -10.122 1.00 56.25 87 ARG A N 1
ATOM 677 C CA . ARG A 1 87 ? 15.690 -0.388 -11.509 1.00 56.25 87 ARG A CA 1
ATOM 678 C C . ARG A 1 87 ? 17.210 -0.297 -11.633 1.00 56.25 87 ARG A C 1
ATOM 680 O O . ARG A 1 87 ? 17.725 -0.538 -12.718 1.00 56.25 87 ARG A O 1
ATOM 687 N N . THR A 1 88 ? 17.936 0.036 -10.563 1.00 65.06 88 THR A N 1
ATOM 688 C CA . THR A 1 88 ? 19.405 0.109 -10.601 1.00 65.06 88 THR A CA 1
ATOM 689 C C . THR A 1 88 ? 20.035 -0.983 -9.728 1.00 65.06 88 THR A C 1
ATOM 691 O O . THR A 1 88 ? 19.573 -1.198 -8.601 1.00 65.06 88 THR A O 1
ATOM 694 N N . PRO A 1 89 ? 21.109 -1.662 -10.186 1.00 70.50 89 PRO A N 1
ATOM 695 C CA . PRO A 1 89 ? 21.780 -2.710 -9.408 1.00 70.50 89 PRO A CA 1
ATOM 696 C C . PRO A 1 89 ? 22.188 -2.244 -8.003 1.00 70.50 89 PRO A C 1
ATOM 698 O O . PRO A 1 89 ? 21.972 -2.938 -7.013 1.00 70.50 89 PRO A O 1
ATOM 701 N N . ARG A 1 90 ? 22.689 -1.007 -7.898 1.00 76.12 90 ARG A N 1
ATOM 702 C CA . ARG A 1 90 ? 23.139 -0.403 -6.636 1.00 76.12 90 ARG A CA 1
ATOM 703 C C . ARG A 1 90 ? 22.013 -0.248 -5.613 1.00 76.12 90 ARG A C 1
ATOM 705 O O . ARG A 1 90 ? 22.237 -0.433 -4.420 1.00 76.12 90 ARG A O 1
ATOM 712 N N . ALA A 1 91 ? 20.811 0.097 -6.056 1.00 68.94 91 ALA A N 1
ATOM 713 C CA . ALA A 1 91 ? 19.676 0.256 -5.158 1.00 68.94 91 ALA A CA 1
ATOM 714 C C . ALA A 1 91 ? 19.026 -1.081 -4.776 1.00 68.94 91 ALA A C 1
ATOM 716 O O . ALA A 1 91 ? 18.586 -1.203 -3.636 1.00 68.94 91 ALA A O 1
ATOM 717 N N . ARG A 1 92 ? 19.057 -2.101 -5.650 1.00 71.56 92 ARG A N 1
ATOM 718 C CA . ARG A 1 92 ? 18.695 -3.483 -5.273 1.00 71.56 92 ARG A CA 1
ATOM 719 C C . ARG A 1 92 ? 19.575 -4.002 -4.136 1.00 71.56 92 ARG A C 1
ATOM 721 O O . ARG A 1 92 ? 19.060 -4.510 -3.149 1.00 71.56 92 ARG A O 1
ATOM 728 N N . ILE A 1 93 ? 20.888 -3.797 -4.244 1.00 83.19 93 ILE A N 1
ATOM 729 C CA . ILE A 1 93 ? 21.855 -4.200 -3.212 1.00 83.19 93 ILE A CA 1
ATOM 730 C C . ILE A 1 93 ? 21.582 -3.468 -1.890 1.00 83.19 93 ILE A C 1
ATOM 732 O O . ILE A 1 93 ? 21.549 -4.092 -0.835 1.00 83.19 93 ILE A O 1
ATOM 736 N N . ARG A 1 94 ? 21.328 -2.151 -1.925 1.00 81.94 94 ARG A N 1
ATOM 737 C CA . ARG A 1 94 ? 20.992 -1.384 -0.711 1.00 81.94 94 ARG A CA 1
ATOM 738 C C . ARG A 1 94 ? 19.691 -1.850 -0.055 1.00 81.94 94 ARG A C 1
ATOM 740 O O . ARG A 1 94 ? 19.650 -1.923 1.169 1.00 81.94 94 ARG A O 1
ATOM 747 N N . ALA A 1 95 ? 18.666 -2.166 -0.847 1.00 76.31 95 ALA A N 1
ATOM 748 C CA . ALA A 1 95 ? 17.408 -2.712 -0.343 1.00 76.31 95 ALA A CA 1
ATOM 749 C C . ALA A 1 95 ? 17.621 -4.077 0.327 1.00 76.31 95 ALA A C 1
ATOM 751 O O . ALA A 1 95 ? 17.229 -4.247 1.474 1.00 76.31 95 ALA A O 1
ATOM 752 N N . ALA A 1 96 ? 18.350 -4.989 -0.322 1.00 81.56 96 ALA A N 1
ATOM 753 C CA . ALA A 1 96 ? 18.677 -6.296 0.247 1.00 81.56 96 ALA A CA 1
ATOM 754 C C . ALA A 1 96 ? 19.465 -6.188 1.567 1.00 81.56 96 ALA A C 1
ATOM 756 O O . ALA A 1 96 ? 19.194 -6.917 2.518 1.00 81.56 96 ALA A O 1
ATOM 757 N N . ILE A 1 97 ? 20.408 -5.241 1.664 1.00 87.31 97 ILE A N 1
ATOM 758 C CA . ILE A 1 97 ? 21.137 -4.967 2.913 1.00 87.31 97 ILE A CA 1
ATOM 759 C C . ILE A 1 97 ? 20.189 -4.451 4.003 1.00 87.31 97 ILE A C 1
ATOM 761 O O . ILE A 1 97 ? 20.318 -4.851 5.159 1.00 87.31 97 ILE A O 1
ATOM 765 N N . ALA A 1 98 ? 19.263 -3.550 3.665 1.00 84.25 98 ALA A N 1
ATOM 766 C CA . ALA A 1 98 ? 18.294 -3.022 4.622 1.00 84.25 98 ALA A CA 1
ATOM 767 C C . ALA A 1 98 ? 17.353 -4.121 5.136 1.00 84.25 98 ALA A C 1
ATOM 769 O O . ALA A 1 98 ? 17.168 -4.233 6.345 1.00 84.25 98 ALA A O 1
ATOM 770 N N . ASP A 1 99 ? 16.841 -4.971 4.246 1.00 83.81 99 ASP A N 1
ATOM 771 C CA . ASP A 1 99 ? 15.961 -6.083 4.614 1.00 83.81 99 ASP A CA 1
ATOM 772 C C . ASP A 1 99 ? 16.691 -7.109 5.492 1.00 83.81 99 ASP A C 1
ATOM 774 O O . ASP A 1 99 ? 16.163 -7.516 6.524 1.00 83.81 99 ASP A O 1
ATOM 778 N N . CYS A 1 100 ? 17.944 -7.442 5.166 1.00 88.50 100 CYS A N 1
ATOM 779 C CA . CYS A 1 100 ? 18.790 -8.305 5.996 1.00 88.50 100 CYS A CA 1
ATOM 780 C C . CYS A 1 100 ? 19.001 -7.726 7.409 1.00 88.50 100 CYS A C 1
ATOM 782 O O . CYS A 1 100 ? 18.916 -8.444 8.406 1.00 88.50 100 CYS A O 1
ATOM 784 N N . LYS A 1 101 ? 19.206 -6.407 7.529 1.00 86.44 101 LYS A N 1
ATOM 785 C CA . LYS A 1 101 ? 19.313 -5.735 8.836 1.00 86.44 101 LYS A CA 1
ATOM 786 C C . LYS A 1 101 ? 18.002 -5.775 9.618 1.00 86.44 101 LYS A C 1
ATOM 788 O O . LYS A 1 101 ? 18.034 -6.041 10.815 1.00 86.44 101 LYS A O 1
ATOM 793 N N . SER A 1 102 ? 16.870 -5.526 8.960 1.00 80.88 102 SER A N 1
ATOM 794 C CA . SER A 1 102 ? 15.550 -5.602 9.593 1.00 80.88 102 SER A CA 1
ATOM 795 C C . SER A 1 102 ? 15.229 -7.015 10.082 1.00 80.88 102 SER A C 1
ATOM 797 O O . SER A 1 102 ? 14.731 -7.162 11.191 1.00 80.88 102 SER A O 1
ATOM 799 N N . GLN A 1 103 ? 15.569 -8.050 9.308 1.00 78.75 103 GLN A N 1
ATOM 800 C CA . GLN A 1 103 ? 15.399 -9.448 9.720 1.00 78.75 103 GLN A CA 1
ATOM 801 C C . GLN A 1 103 ? 16.282 -9.797 10.919 1.00 78.75 103 GLN A C 1
ATOM 803 O O . GLN A 1 103 ? 15.813 -10.429 11.857 1.00 78.75 103 GLN A O 1
ATOM 808 N N . ARG A 1 104 ? 17.535 -9.327 10.939 1.00 77.44 104 ARG A N 1
ATOM 809 C CA . ARG A 1 104 ? 18.447 -9.551 12.069 1.00 77.44 104 ARG A CA 1
ATOM 810 C C . ARG A 1 104 ? 17.988 -8.864 13.358 1.00 77.44 104 ARG A C 1
ATOM 812 O O . ARG A 1 104 ? 18.244 -9.388 14.430 1.00 77.44 104 ARG A O 1
ATOM 819 N N . ALA A 1 105 ? 17.323 -7.715 13.257 1.00 73.12 105 ALA A N 1
ATOM 820 C CA . ALA A 1 105 ? 16.756 -7.016 14.411 1.00 73.12 105 ALA A CA 1
ATOM 821 C C . ALA A 1 105 ? 15.470 -7.669 14.954 1.00 73.12 105 ALA A C 1
ATOM 823 O O . ALA A 1 105 ? 15.049 -7.340 16.056 1.00 73.12 105 ALA A O 1
ATOM 824 N N . ALA A 1 106 ? 14.840 -8.559 14.181 1.00 66.94 106 ALA A N 1
ATOM 825 C CA . ALA A 1 106 ? 13.597 -9.239 14.543 1.00 66.94 106 ALA A CA 1
ATOM 826 C C . ALA A 1 106 ? 13.812 -10.641 15.147 1.00 66.94 106 ALA A C 1
ATOM 828 O O . ALA A 1 106 ? 12.838 -11.279 15.541 1.00 66.94 106 ALA A O 1
ATOM 829 N N . VAL A 1 107 ? 15.057 -11.131 15.206 1.00 61.56 107 VAL A N 1
ATOM 830 C CA . VAL A 1 107 ? 15.404 -12.378 15.903 1.00 61.56 107 VAL A CA 1
ATOM 831 C C . VAL A 1 107 ? 15.760 -12.024 17.357 1.00 61.56 107 VAL A C 1
ATOM 833 O O . VAL A 1 107 ? 16.677 -11.219 17.533 1.00 61.56 107 VAL A O 1
ATOM 836 N N . PRO A 1 108 ? 15.029 -12.549 18.361 1.00 55.88 108 PRO A N 1
ATOM 837 C CA . PRO A 1 108 ? 15.269 -12.267 19.779 1.00 55.88 108 PRO A CA 1
ATOM 838 C C . PRO A 1 108 ? 16.591 -12.845 20.296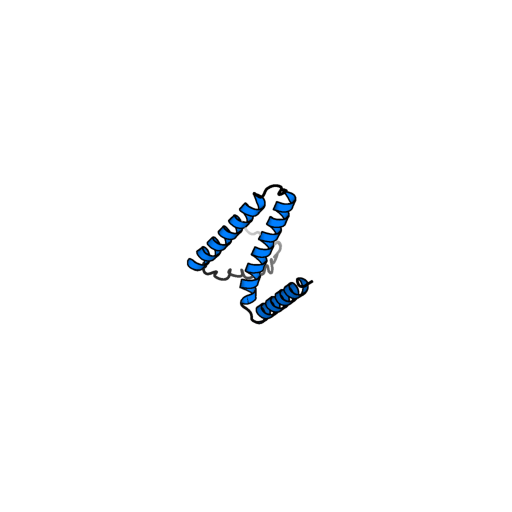 1.00 55.88 108 PRO A C 1
ATOM 840 O O . PRO A 1 108 ? 17.038 -13.890 19.766 1.00 55.88 108 PRO A O 1
#

Sequence (108 aa):
MMADFLGGGGGQQSWSGHTRRPSVRPKRVHPPPHYAKEAVGARTRDRLRAFGRRIEGPGVTAEESMCWWDELKRDSVRETLLTTAGRTPRARIRAAIADCKSQRAAVP

Organism: NCBI:txid29920

Foldseek 3Di:
DDDDDDDDDDDPPPPPDPPPPPPPPPDPDDPDPPVVVVVVVVVVVVLVVVLVVVCPDPPRDPVNNVVVVVVSVVVVVVVVCCVVLVVDPVSVVVVVVVVVVVVVVPDD

Radius of gyration: 30.35 Å; chains: 1; bounding box: 37×91×62 Å

Secondary structure (DSSP, 8-state):
------------------------PPP--PPPPHHHHHHHHHHHHHHHHHHHHHHTSTT--HHHHHHHHHHHHHHHHHHHHHHHHTTSHHHHHHHHHHHHHHHHHT--

pLDDT: mean 76.35, std 18.93, range [37.62, 97.38]